Protein AF-A0A6B1FMH9-F1 (afdb_monomer_lite)

pLDDT: mean 88.46, std 8.16, range [58.75, 96.88]

Secondary structure (DSSP, 8-state):
-HHHHHHHHT--GGGEEEEEE--SS-SSEEEEEEETTEEEEEEE-TTS-TTHHHHHHHHHHHH--

Structure (mmCIF, N/CA/C/O backbone):
data_AF-A0A6B1FMH9-F1
#
_entry.id   AF-A0A6B1FMH9-F1
#
loop_
_atom_site.group_PDB
_atom_site.id
_atom_site.type_symbol
_atom_site.label_atom_id
_atom_site.label_alt_id
_atom_site.label_comp_id
_atom_site.label_asym_id
_atom_site.label_entity_id
_atom_site.label_seq_id
_atom_site.pdbx_PDB_ins_code
_atom_site.Cartn_x
_atom_site.Cartn_y
_atom_site.Cartn_z
_atom_site.occupancy
_atom_site.B_iso_or_equiv
_atom_site.auth_seq_id
_atom_site.auth_comp_id
_atom_site.auth_asym_id
_atom_site.auth_atom_id
_atom_site.pdbx_PDB_model_num
ATOM 1 N N . MET A 1 1 ? -3.241 7.771 -3.187 1.00 73.00 1 MET A N 1
ATOM 2 C CA . MET A 1 1 ? -2.876 6.485 -2.548 1.00 73.00 1 MET A CA 1
ATOM 3 C C . MET A 1 1 ? -3.980 6.004 -1.612 1.00 73.00 1 MET A C 1
ATOM 5 O O . MET A 1 1 ? -4.722 5.132 -2.037 1.00 73.00 1 MET A O 1
ATOM 9 N N . LEU A 1 2 ? -4.187 6.599 -0.428 1.00 74.69 2 LEU A N 1
ATOM 10 C CA . LEU A 1 2 ? -5.292 6.201 0.470 1.00 74.69 2 LEU A CA 1
ATOM 11 C C . LEU A 1 2 ? -6.678 6.308 -0.187 1.00 74.69 2 LEU A C 1
ATOM 13 O O . LEU A 1 2 ? -7.520 5.443 0.004 1.00 74.69 2 LEU A O 1
ATOM 17 N N . GLU A 1 3 ? -6.902 7.317 -1.027 1.00 82.06 3 GLU A N 1
ATOM 18 C CA . GLU A 1 3 ? -8.152 7.463 -1.783 1.00 82.06 3 GLU A CA 1
ATOM 19 C C . GLU A 1 3 ? -8.399 6.317 -2.780 1.00 82.06 3 GLU A C 1
ATOM 21 O O . GLU A 1 3 ? -9.516 5.823 -2.906 1.00 82.06 3 GLU A O 1
ATOM 26 N N . SER A 1 4 ? -7.345 5.830 -3.438 1.00 81.94 4 SER A N 1
ATOM 27 C CA . SER A 1 4 ? -7.427 4.678 -4.339 1.00 81.94 4 SER A CA 1
ATOM 28 C C . SER A 1 4 ? -7.780 3.405 -3.566 1.00 81.94 4 SER A C 1
ATOM 30 O O . SER A 1 4 ? -8.641 2.649 -3.999 1.00 81.94 4 SER A O 1
ATOM 32 N N . VAL A 1 5 ? -7.179 3.208 -2.387 1.00 83.75 5 VAL A N 1
ATOM 33 C CA . VAL A 1 5 ? -7.490 2.082 -1.488 1.00 83.75 5 VAL A CA 1
ATOM 34 C C . VAL A 1 5 ? -8.946 2.138 -1.028 1.00 83.75 5 VAL A C 1
ATOM 36 O O . VAL A 1 5 ? -9.660 1.143 -1.118 1.00 83.75 5 VAL A O 1
ATOM 39 N N . ARG A 1 6 ? -9.413 3.319 -0.611 1.00 87.94 6 ARG A N 1
ATOM 40 C CA . ARG A 1 6 ? -10.808 3.565 -0.221 1.00 87.94 6 ARG A CA 1
ATOM 41 C C . ARG A 1 6 ? -11.790 3.166 -1.304 1.00 87.94 6 ARG A C 1
ATOM 43 O O . ARG A 1 6 ? -12.736 2.434 -1.034 1.00 87.94 6 ARG A O 1
ATOM 50 N N . ARG A 1 7 ? -11.539 3.615 -2.533 1.00 86.81 7 ARG A N 1
ATOM 51 C CA . ARG A 1 7 ? -12.402 3.316 -3.674 1.00 86.81 7 ARG A CA 1
ATOM 52 C C . ARG A 1 7 ? -12.427 1.824 -3.993 1.00 86.81 7 ARG A C 1
ATOM 54 O O . ARG A 1 7 ? -13.505 1.287 -4.216 1.00 86.81 7 ARG A O 1
ATOM 61 N N . SER A 1 8 ? -11.267 1.168 -3.992 1.00 85.00 8 SER A N 1
ATOM 62 C CA . SER A 1 8 ? -11.162 -0.258 -4.319 1.00 85.00 8 SER A CA 1
ATOM 63 C C . SER A 1 8 ? -11.784 -1.169 -3.261 1.00 85.00 8 SER A C 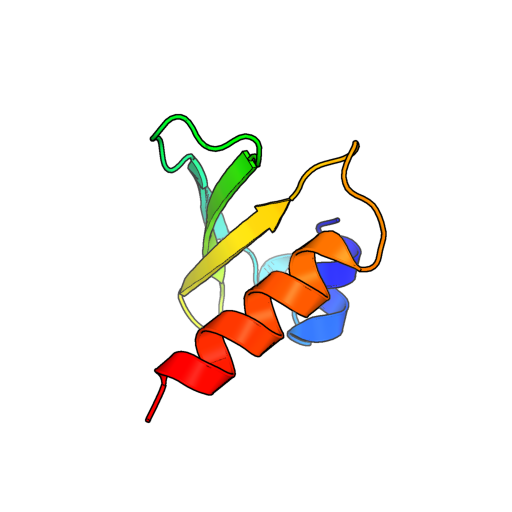1
ATOM 65 O O . SER A 1 8 ? -12.308 -2.219 -3.611 1.00 85.00 8 SER A O 1
ATOM 67 N N . LEU A 1 9 ? -11.737 -0.776 -1.985 1.00 84.75 9 LEU A N 1
ATOM 68 C CA . LEU A 1 9 ? -12.284 -1.563 -0.873 1.00 84.75 9 LEU A CA 1
ATOM 69 C C . LEU A 1 9 ? -13.702 -1.135 -0.457 1.00 84.75 9 LEU A C 1
ATOM 71 O O . LEU A 1 9 ? -14.289 -1.758 0.420 1.00 84.75 9 LEU A O 1
ATOM 75 N N . GLY A 1 10 ? -14.255 -0.073 -1.055 1.00 88.31 10 GLY A N 1
ATOM 76 C CA . GLY A 1 10 ? -15.555 0.481 -0.665 1.00 88.31 10 GLY A CA 1
ATOM 77 C C . GLY A 1 10 ? -15.573 1.103 0.738 1.00 88.31 10 GLY A C 1
ATOM 78 O O . GLY A 1 10 ? -16.633 1.180 1.351 1.00 88.31 10 GLY A O 1
ATOM 79 N N . LEU A 1 11 ? -14.415 1.539 1.247 1.00 86.69 11 LEU A N 1
ATOM 80 C CA . LEU A 1 11 ? -14.232 1.997 2.627 1.00 86.69 11 LEU A CA 1
ATOM 81 C C . LEU A 1 11 ? -14.298 3.526 2.768 1.00 86.69 11 LEU A C 1
ATOM 83 O O . LEU A 1 11 ? -13.738 4.295 1.972 1.00 86.69 11 LEU A O 1
ATOM 87 N N . GLN A 1 12 ? -14.932 3.975 3.844 1.00 88.56 12 GLN A N 1
ATOM 88 C CA . GLN A 1 12 ? -14.967 5.360 4.302 1.00 88.56 12 GLN A CA 1
ATOM 89 C C . GLN A 1 12 ? -13.749 5.675 5.180 1.00 88.56 12 GLN A C 1
ATOM 91 O O . GLN A 1 12 ? -13.088 4.762 5.662 1.00 88.56 12 GLN A O 1
ATOM 96 N N . PRO A 1 13 ? -13.393 6.957 5.408 1.00 86.06 13 PRO A N 1
ATOM 97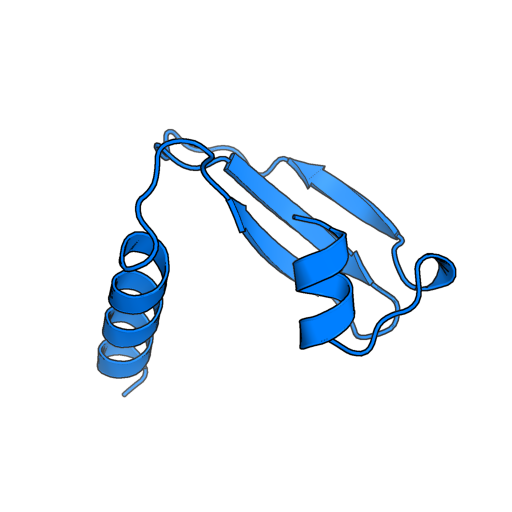 C CA . PRO A 1 13 ? -12.194 7.281 6.179 1.00 86.06 13 PRO A CA 1
ATOM 98 C C . PRO A 1 13 ? -12.307 6.802 7.632 1.00 86.06 13 PRO A C 1
ATOM 100 O O . PRO A 1 13 ? -11.299 6.444 8.226 1.00 86.06 13 PRO A O 1
ATOM 103 N N . ALA A 1 14 ? -13.530 6.753 8.171 1.00 88.50 14 ALA A N 1
ATOM 104 C CA . ALA A 1 14 ? -13.824 6.217 9.495 1.00 88.50 14 ALA A CA 1
ATOM 105 C C . ALA A 1 14 ? -13.564 4.705 9.610 1.00 88.50 14 ALA A C 1
ATOM 107 O O . ALA A 1 14 ? -13.397 4.210 10.719 1.00 88.50 14 ALA A O 1
ATOM 108 N N . ASP A 1 15 ? -13.488 3.987 8.486 1.00 90.75 15 ASP A N 1
ATOM 109 C CA . ASP A 1 15 ? -13.216 2.551 8.477 1.00 90.75 15 ASP A CA 1
ATOM 110 C C . ASP A 1 15 ? -11.714 2.241 8.543 1.00 90.75 15 ASP A C 1
ATOM 112 O O . ASP A 1 15 ? -11.349 1.071 8.614 1.00 90.75 15 ASP A O 1
ATOM 116 N N . PHE A 1 16 ? -10.830 3.245 8.495 1.00 89.94 16 PHE A N 1
ATOM 117 C CA . PHE A 1 16 ? -9.384 3.040 8.609 1.00 89.94 16 PHE A CA 1
ATOM 118 C C . PHE A 1 16 ? -8.954 3.132 10.067 1.00 89.94 16 PHE A C 1
ATOM 120 O O . PHE A 1 16 ? -9.194 4.130 10.744 1.00 89.94 16 PHE A O 1
ATOM 127 N N . GLY A 1 17 ? -8.280 2.082 10.524 1.00 90.12 17 GLY A N 1
ATOM 128 C CA . GLY A 1 17 ? -7.619 2.038 11.815 1.00 90.12 17 GLY A CA 1
ATOM 129 C C . GLY A 1 17 ? -6.123 2.301 11.685 1.00 90.12 17 GLY A C 1
ATOM 130 O O . GLY A 1 17 ? -5.659 3.162 10.937 1.00 90.12 17 GLY A O 1
ATOM 131 N N . GLU A 1 18 ? -5.349 1.540 12.448 1.00 93.12 18 GLU A N 1
ATOM 132 C CA . GLU A 1 18 ? -3.901 1.681 12.512 1.00 93.12 18 GLU A CA 1
ATOM 133 C C . GLU A 1 18 ? -3.206 1.206 11.223 1.00 93.12 18 GLU A C 1
ATOM 135 O O . GLU A 1 18 ? -3.531 0.156 10.663 1.00 93.12 18 GLU A O 1
ATOM 140 N N . ALA A 1 19 ? -2.187 1.952 10.792 1.00 92.94 19 ALA A N 1
ATOM 141 C CA . ALA A 1 19 ? -1.253 1.539 9.753 1.00 92.94 19 ALA A CA 1
ATOM 142 C C . ALA A 1 19 ? 0.124 1.287 10.378 1.00 92.94 19 ALA A C 1
ATOM 144 O O . ALA A 1 19 ? 0.780 2.219 10.846 1.00 92.94 19 ALA A O 1
ATOM 145 N N . ARG A 1 20 ? 0.579 0.031 10.375 1.00 94.38 20 ARG A N 1
ATOM 146 C CA . ARG A 1 20 ? 1.888 -0.357 10.915 1.00 94.38 20 ARG A CA 1
ATOM 147 C C . ARG A 1 20 ? 2.877 -0.610 9.781 1.00 94.38 20 ARG A C 1
ATOM 149 O O . ARG A 1 20 ? 2.612 -1.494 8.963 1.00 94.38 20 ARG A O 1
ATOM 156 N N . PRO A 1 21 ? 4.014 0.105 9.725 1.00 91.81 21 PRO A N 1
ATOM 157 C CA . PRO A 1 21 ? 5.093 -0.225 8.804 1.00 91.81 21 PRO A CA 1
ATOM 158 C C . PRO A 1 21 ? 5.515 -1.680 8.977 1.00 91.81 21 PRO A C 1
ATOM 160 O O . PRO A 1 21 ? 5.720 -2.143 10.100 1.00 91.81 21 PRO A O 1
ATOM 163 N N . VAL A 1 22 ? 5.658 -2.393 7.866 1.00 91.50 22 VAL A N 1
ATOM 164 C CA . VAL A 1 22 ? 6.273 -3.721 7.861 1.00 91.50 22 VAL A CA 1
ATOM 165 C C . VAL A 1 22 ? 7.615 -3.618 7.146 1.00 91.50 22 VAL A C 1
ATOM 167 O O . VAL A 1 22 ? 7.713 -3.058 6.055 1.00 91.50 22 VAL A O 1
ATOM 170 N N . GLY A 1 23 ? 8.672 -4.055 7.832 1.00 76.19 23 GLY A N 1
ATOM 171 C CA . GLY A 1 23 ? 10.052 -3.919 7.370 1.00 76.19 23 GLY A CA 1
ATOM 172 C C . GLY A 1 23 ? 10.516 -5.053 6.451 1.00 76.19 23 GLY A C 1
ATOM 173 O O . GLY A 1 23 ? 9.795 -6.015 6.202 1.00 76.19 23 GLY A O 1
ATOM 174 N N . GLY A 1 24 ? 11.765 -4.933 5.994 1.00 61.19 24 GLY A N 1
ATOM 175 C CA . GLY A 1 24 ? 12.418 -5.814 5.019 1.00 61.19 24 GLY A CA 1
ATOM 176 C C . GLY A 1 24 ? 12.719 -5.032 3.741 1.00 61.19 24 GLY A C 1
ATOM 177 O O . GLY A 1 24 ? 11.837 -4.326 3.270 1.00 61.19 24 GLY A O 1
ATOM 178 N N . GLY A 1 25 ? 13.960 -5.102 3.235 1.00 58.75 25 GLY A N 1
ATOM 179 C CA . GLY A 1 25 ? 14.568 -4.244 2.193 1.00 58.75 25 GLY A CA 1
ATOM 180 C C . GLY A 1 25 ? 13.916 -4.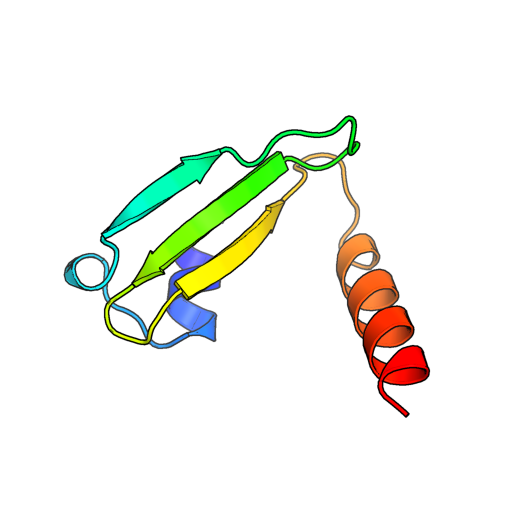258 0.803 1.00 58.75 25 GLY A C 1
ATOM 181 O O . GLY A 1 25 ? 14.589 -4.429 -0.210 1.00 58.75 25 GLY A O 1
ATOM 182 N N . CYS A 1 26 ? 12.601 -4.090 0.745 1.00 65.81 26 CYS A N 1
ATOM 183 C CA . CYS A 1 26 ? 11.823 -3.955 -0.463 1.00 65.81 26 CYS A CA 1
ATOM 184 C C . CYS A 1 26 ? 12.008 -2.541 -1.018 1.00 65.81 26 CYS A C 1
ATOM 186 O O . CYS A 1 26 ? 11.976 -1.556 -0.286 1.00 65.81 26 CYS A O 1
ATOM 188 N N . ILE A 1 27 ? 12.123 -2.434 -2.340 1.00 86.31 27 ILE A N 1
ATOM 189 C CA . ILE A 1 27 ? 12.085 -1.152 -3.059 1.00 86.31 27 ILE A CA 1
ATOM 190 C C . ILE A 1 27 ? 10.732 -0.426 -2.931 1.00 86.31 27 ILE A C 1
ATOM 192 O O . ILE A 1 27 ? 10.604 0.712 -3.370 1.00 86.31 27 ILE A O 1
ATOM 196 N N . ASN A 1 28 ? 9.723 -1.082 -2.350 1.00 89.69 28 ASN A N 1
ATOM 197 C CA . ASN A 1 28 ? 8.395 -0.536 -2.111 1.00 89.69 28 ASN A CA 1
ATOM 198 C C . ASN A 1 28 ? 8.194 -0.267 -0.620 1.00 89.69 28 ASN A C 1
ATOM 200 O O . ASN A 1 28 ? 8.654 -1.032 0.227 1.00 89.69 28 ASN A O 1
ATOM 204 N N . HIS A 1 29 ? 7.420 0.766 -0.306 1.00 90.75 29 HIS A N 1
ATOM 205 C CA . HIS A 1 29 ? 6.883 0.929 1.036 1.00 90.75 29 HIS A CA 1
ATOM 206 C C . HIS A 1 29 ? 5.799 -0.122 1.287 1.00 90.75 29 HIS A C 1
ATOM 208 O O . HIS A 1 29 ? 5.037 -0.457 0.375 1.00 90.75 29 HIS A O 1
ATOM 214 N N . GLY A 1 30 ? 5.727 -0.622 2.520 1.00 92.19 30 GLY A N 1
ATOM 215 C CA . GLY A 1 30 ? 4.763 -1.634 2.937 1.00 92.19 30 GLY A CA 1
ATOM 216 C C . GLY A 1 30 ? 4.197 -1.338 4.322 1.00 92.19 30 GLY A C 1
ATOM 217 O O . GLY A 1 30 ? 4.946 -1.015 5.247 1.00 92.19 30 GLY A O 1
ATOM 218 N N . VAL A 1 31 ? 2.880 -1.470 4.478 1.00 93.50 31 VAL A N 1
ATOM 219 C CA . VAL A 1 31 ? 2.202 -1.405 5.784 1.00 93.50 31 VAL A CA 1
ATOM 220 C C . VAL A 1 31 ? 1.194 -2.542 5.936 1.00 93.50 31 VAL A C 1
ATOM 222 O O . VAL A 1 31 ? 0.567 -2.956 4.958 1.00 93.50 31 VAL A O 1
ATOM 225 N N . ARG A 1 32 ? 0.989 -3.002 7.173 1.00 94.38 32 ARG A N 1
ATOM 226 C CA . ARG A 1 32 ? -0.258 -3.663 7.577 1.00 94.38 32 ARG A CA 1
ATOM 227 C C . ARG A 1 32 ? -1.264 -2.572 7.920 1.00 94.38 32 ARG A C 1
ATOM 229 O O . ARG A 1 32 ? -0.996 -1.748 8.793 1.00 94.38 32 ARG A O 1
ATOM 236 N N . LEU A 1 33 ? -2.394 -2.572 7.233 1.00 93.12 33 LEU A N 1
ATOM 237 C CA . LEU A 1 33 ? -3.469 -1.606 7.384 1.00 93.12 33 LEU A CA 1
ATOM 238 C C . LEU A 1 33 ? -4.681 -2.289 8.009 1.00 93.12 33 LEU A C 1
ATOM 240 O O . LEU A 1 33 ? -5.290 -3.148 7.374 1.00 93.12 33 LEU A O 1
ATOM 244 N N . ALA A 1 34 ? -5.018 -1.905 9.236 1.00 94.38 34 ALA A N 1
ATOM 245 C CA . ALA A 1 34 ? -6.246 -2.344 9.879 1.00 94.38 34 ALA A CA 1
ATOM 246 C C . ALA A 1 34 ? -7.431 -1.544 9.329 1.00 94.38 34 ALA A C 1
ATOM 248 O O . ALA A 1 34 ? -7.371 -0.312 9.242 1.00 94.38 34 ALA A O 1
ATOM 249 N N . THR A 1 35 ? -8.512 -2.232 8.970 1.00 91.38 35 THR A N 1
ATOM 250 C CA . THR A 1 35 ? -9.750 -1.596 8.509 1.00 91.38 35 THR A CA 1
ATOM 251 C C . THR A 1 35 ? -10.989 -2.262 9.102 1.00 91.38 35 THR A C 1
ATOM 253 O O . THR A 1 35 ? -10.918 -3.380 9.614 1.00 91.38 35 THR A O 1
ATOM 256 N N . GLY A 1 36 ? -12.148 -1.613 8.972 1.00 88.69 36 GLY A N 1
ATOM 257 C CA . GLY A 1 36 ? -13.448 -2.186 9.337 1.00 88.69 36 GLY A CA 1
ATOM 258 C C . GLY A 1 36 ? -13.824 -3.454 8.555 1.00 88.69 36 GLY A C 1
ATOM 259 O O . GLY A 1 36 ? -14.639 -4.236 9.033 1.00 88.69 36 GLY A O 1
ATOM 260 N N . ALA A 1 37 ? -13.205 -3.697 7.393 1.00 87.56 37 ALA A N 1
ATOM 261 C CA . ALA A 1 37 ? -13.395 -4.910 6.589 1.00 87.56 37 ALA A CA 1
ATOM 262 C C . ALA A 1 37 ? -12.327 -5.993 6.846 1.00 87.56 37 ALA A C 1
ATOM 264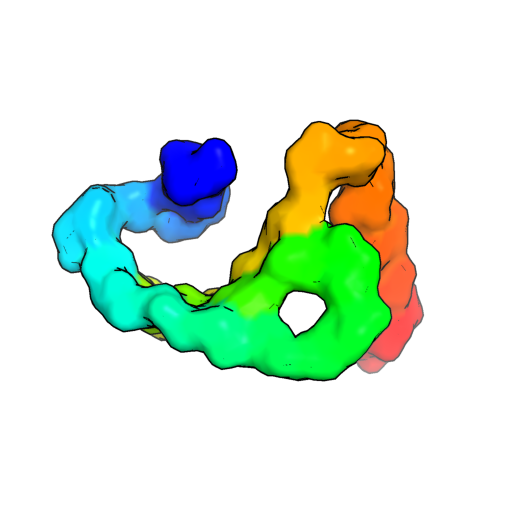 O O . ALA A 1 37 ? -12.310 -7.015 6.162 1.00 87.56 37 ALA A O 1
ATOM 265 N N . GLY A 1 38 ? -11.434 -5.775 7.817 1.00 91.12 38 GLY A N 1
ATOM 266 C CA . GLY A 1 38 ? -10.304 -6.650 8.121 1.00 91.12 38 GLY A CA 1
ATOM 267 C C . GLY A 1 38 ? -8.951 -6.008 7.819 1.00 91.12 38 GLY A C 1
ATOM 268 O O . GLY A 1 38 ? -8.845 -4.814 7.529 1.00 91.12 38 GLY A O 1
ATOM 269 N N . ASP A 1 39 ? -7.900 -6.817 7.908 1.00 93.62 39 ASP A N 1
ATOM 270 C CA . ASP A 1 39 ? -6.526 -6.362 7.725 1.00 93.62 39 ASP A CA 1
ATOM 271 C C . ASP A 1 39 ? -6.043 -6.549 6.288 1.00 93.62 39 ASP A C 1
ATOM 273 O O . ASP A 1 39 ? -6.216 -7.608 5.686 1.00 93.62 39 ASP A O 1
ATOM 277 N N . PHE A 1 40 ? -5.343 -5.539 5.777 1.00 92.44 40 PHE A N 1
ATOM 278 C CA . PHE A 1 40 ? -4.766 -5.540 4.438 1.00 92.44 40 PHE A CA 1
ATOM 279 C C . PHE A 1 40 ? -3.254 -5.321 4.485 1.00 92.44 40 PHE A C 1
ATOM 281 O O . PHE A 1 40 ? -2.745 -4.547 5.296 1.00 92.44 40 PHE A O 1
ATOM 288 N N . PHE A 1 41 ? -2.524 -5.958 3.570 1.00 92.12 41 PHE A N 1
ATOM 289 C CA . PHE A 1 41 ? -1.138 -5.598 3.277 1.00 92.12 41 PHE A CA 1
ATOM 290 C C . PHE A 1 41 ? -1.114 -4.627 2.095 1.00 92.12 41 PHE A C 1
ATOM 292 O O . PHE A 1 41 ? -1.518 -4.976 0.987 1.00 92.12 41 PHE A O 1
ATOM 299 N N . LEU A 1 42 ? -0.662 -3.396 2.336 1.00 91.19 42 LEU A N 1
ATOM 300 C CA . LEU A 1 42 ? -0.627 -2.336 1.331 1.00 91.19 42 LEU A CA 1
ATOM 301 C C . LEU A 1 42 ? 0.813 -2.050 0.913 1.00 91.19 42 LEU A C 1
ATOM 303 O O . LEU A 1 42 ? 1.639 -1.683 1.750 1.00 91.19 42 LEU A O 1
ATOM 307 N N . LYS A 1 43 ? 1.079 -2.137 -0.394 1.00 91.19 43 LYS A N 1
ATOM 308 C CA . LYS A 1 43 ? 2.342 -1.721 -1.015 1.00 91.19 43 LYS A CA 1
ATOM 309 C C . LYS A 1 43 ? 2.146 -0.459 -1.849 1.00 91.19 43 LYS A C 1
ATOM 311 O O . LYS A 1 43 ? 1.139 -0.324 -2.541 1.00 91.19 43 LYS A O 1
ATOM 316 N N . TRP A 1 44 ? 3.122 0.445 -1.827 1.00 90.12 44 TRP A N 1
ATOM 317 C CA . TRP A 1 44 ? 3.173 1.570 -2.763 1.00 90.12 44 TRP A CA 1
ATOM 318 C C . TRP A 1 44 ? 4.606 1.994 -3.064 1.00 90.12 44 TRP A C 1
ATOM 320 O O . TRP A 1 44 ? 5.527 1.789 -2.272 1.00 90.12 44 TRP A O 1
ATOM 330 N N . ASN A 1 45 ? 4.783 2.622 -4.221 1.00 91.25 45 ASN A N 1
ATOM 331 C CA . ASN A 1 45 ? 6.054 3.173 -4.656 1.00 91.25 45 ASN A CA 1
ATOM 332 C C . ASN A 1 45 ? 5.785 4.304 -5.650 1.00 91.25 45 ASN A C 1
ATOM 334 O O . ASN A 1 45 ? 5.222 4.068 -6.713 1.00 91.25 45 ASN A O 1
ATOM 338 N N . SER A 1 46 ? 6.165 5.536 -5.304 1.00 89.12 46 SER A N 1
ATOM 339 C CA . SER A 1 46 ? 5.940 6.715 -6.155 1.00 89.12 46 SER A CA 1
ATOM 340 C C . SER A 1 46 ? 6.806 6.736 -7.417 1.00 89.12 46 SER A C 1
ATOM 342 O O . SER A 1 46 ? 6.569 7.553 -8.301 1.00 89.12 46 SER A O 1
ATOM 344 N N . ARG A 1 47 ? 7.810 5.855 -7.499 1.00 91.75 47 ARG A N 1
ATOM 345 C CA . ARG A 1 47 ? 8.711 5.708 -8.649 1.00 91.75 47 ARG A CA 1
ATOM 346 C C . ARG A 1 47 ? 8.347 4.519 -9.538 1.00 91.75 47 ARG A C 1
ATOM 348 O O . ARG A 1 47 ? 8.999 4.326 -10.559 1.00 91.75 47 ARG A O 1
ATOM 3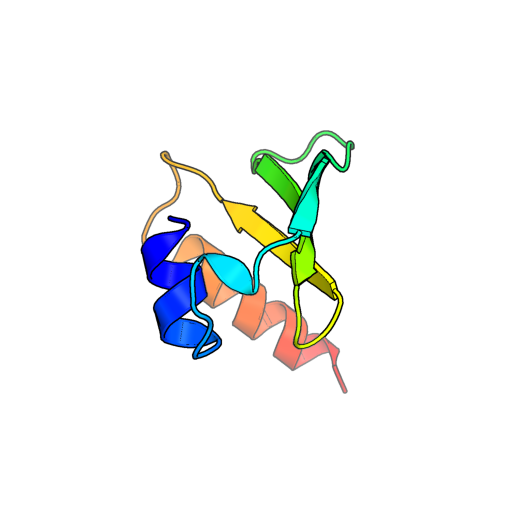55 N N . ALA A 1 48 ? 7.372 3.703 -9.136 1.00 90.00 48 ALA A N 1
ATOM 356 C CA . ALA A 1 48 ? 6.929 2.554 -9.911 1.00 90.00 48 ALA A CA 1
ATOM 357 C C . ALA A 1 48 ? 6.007 2.993 -11.055 1.00 90.00 48 ALA A C 1
ATOM 359 O O . ALA A 1 48 ? 5.186 3.894 -10.886 1.00 90.00 48 ALA A O 1
ATOM 360 N N . ASP A 1 49 ? 6.136 2.341 -12.212 1.00 93.25 49 ASP A N 1
ATOM 361 C CA . ASP A 1 49 ? 5.202 2.531 -13.321 1.00 93.25 49 ASP A CA 1
ATOM 362 C C . ASP A 1 49 ? 3.857 1.823 -13.066 1.00 93.25 49 ASP A C 1
ATOM 364 O O . ASP A 1 49 ? 3.725 0.981 -12.175 1.00 93.25 49 ASP A O 1
ATOM 368 N N . GLU A 1 50 ? 2.841 2.155 -13.865 1.00 85.75 50 GLU A N 1
ATOM 369 C CA . GLU A 1 50 ? 1.469 1.647 -13.705 1.00 85.75 50 GLU A CA 1
ATOM 370 C C . GLU A 1 50 ? 1.345 0.121 -13.844 1.00 85.75 50 GLU A C 1
ATOM 372 O O . GLU A 1 50 ? 0.398 -0.481 -13.335 1.00 85.75 50 GLU A O 1
ATOM 377 N N . ARG A 1 51 ? 2.292 -0.533 -14.526 1.00 93.81 51 ARG A N 1
ATOM 378 C CA . ARG A 1 51 ? 2.278 -1.985 -14.745 1.00 93.81 51 ARG A CA 1
ATOM 379 C C . ARG A 1 51 ? 2.970 -2.736 -13.618 1.00 93.81 51 ARG A C 1
ATOM 381 O O . ARG A 1 51 ? 2.726 -3.931 -13.476 1.00 93.81 51 ARG A O 1
ATOM 388 N N . PHE A 1 52 ? 3.801 -2.060 -12.829 1.00 93.50 52 PHE A N 1
ATOM 389 C CA . PHE A 1 52 ? 4.656 -2.670 -11.816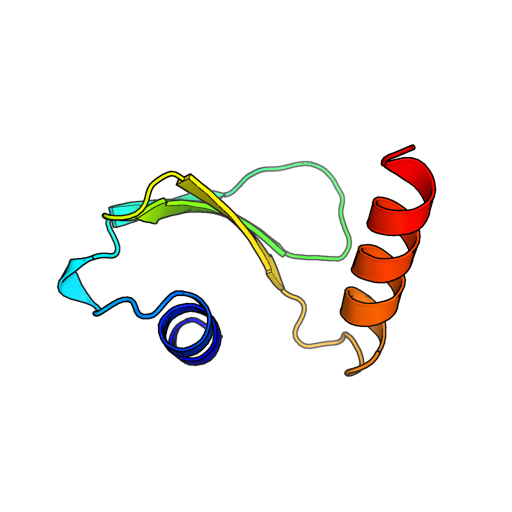 1.00 93.50 52 PHE A CA 1
ATOM 390 C C . PHE A 1 52 ? 3.875 -3.590 -10.863 1.00 93.50 52 PHE A C 1
ATOM 392 O O . PHE A 1 52 ? 4.148 -4.786 -10.786 1.00 93.50 52 PHE A O 1
ATOM 399 N N . PHE A 1 53 ? 2.846 -3.061 -10.191 1.00 92.00 53 PHE A N 1
ATOM 400 C CA . PHE A 1 53 ? 2.028 -3.853 -9.264 1.00 92.00 53 PHE A CA 1
ATOM 401 C C . PHE A 1 53 ? 1.038 -4.784 -9.973 1.00 92.00 53 PHE A C 1
ATOM 403 O O . PHE A 1 53 ? 0.642 -5.794 -9.397 1.00 92.00 53 PHE A O 1
ATOM 410 N N . ARG A 1 54 ? 0.662 -4.485 -11.225 1.00 93.44 54 ARG A N 1
ATOM 411 C CA . ARG A 1 54 ? -0.174 -5.382 -12.033 1.00 93.44 54 ARG A CA 1
ATOM 412 C C . ARG A 1 54 ? 0.562 -6.690 -12.330 1.00 93.44 54 ARG A C 1
ATOM 414 O O . ARG A 1 54 ? 0.002 -7.752 -12.101 1.00 93.44 54 ARG A O 1
ATOM 421 N N . ILE A 1 55 ? 1.820 -6.607 -12.764 1.00 95.38 55 ILE A N 1
ATOM 422 C CA . ILE A 1 55 ? 2.661 -7.784 -13.037 1.00 95.38 55 ILE A CA 1
ATOM 423 C C . ILE A 1 55 ? 2.901 -8.585 -11.752 1.00 95.38 55 ILE A C 1
ATOM 425 O O . ILE A 1 55 ? 2.840 -9.810 -11.773 1.00 95.38 55 ILE A O 1
ATOM 429 N N . GLU A 1 56 ? 3.138 -7.911 -10.620 1.00 93.69 56 GLU A N 1
ATOM 430 C CA . GLU A 1 56 ? 3.271 -8.596 -9.329 1.00 93.69 56 GLU A CA 1
ATOM 431 C C . GLU A 1 56 ? 1.996 -9.379 -8.964 1.00 93.69 56 GLU A C 1
ATOM 433 O O . GLU A 1 56 ? 2.084 -10.545 -8.578 1.00 93.69 56 GLU A O 1
ATOM 438 N N . ALA A 1 57 ? 0.815 -8.775 -9.132 1.00 93.38 57 ALA A N 1
ATOM 439 C CA . ALA A 1 57 ? -0.463 -9.440 -8.878 1.00 93.38 57 ALA A CA 1
ATOM 440 C C . ALA A 1 57 ? -0.704 -10.633 -9.821 1.00 93.38 57 ALA A C 1
ATOM 442 O O . ALA A 1 57 ? -1.135 -11.691 -9.363 1.00 93.38 57 ALA A O 1
ATOM 443 N N . GLU A 1 58 ? -0.386 -10.490 -11.111 1.00 95.75 58 GLU A N 1
ATOM 444 C CA . GLU A 1 58 ? -0.451 -11.579 -12.098 1.00 95.75 58 GLU A CA 1
ATOM 445 C C . GLU A 1 58 ? 0.475 -12.745 -11.710 1.00 95.75 58 GLU A C 1
ATOM 447 O O . GLU A 1 58 ? 0.060 -13.903 -11.744 1.00 95.75 58 GLU A O 1
ATOM 452 N N . GLY A 1 59 ? 1.705 -12.449 -11.278 1.00 96.06 59 GLY A N 1
ATOM 453 C CA . GLY A 1 59 ? 2.659 -13.459 -10.817 1.00 96.06 59 GLY A CA 1
ATOM 454 C C . GLY A 1 59 ? 2.187 -14.202 -9.565 1.00 96.06 59 GLY A C 1
ATOM 455 O O . GLY A 1 59 ? 2.280 -15.426 -9.509 1.00 96.06 59 GLY A O 1
ATOM 456 N N . LEU A 1 60 ? 1.630 -13.488 -8.580 1.00 94.75 60 LEU A N 1
ATOM 457 C CA . LEU A 1 60 ? 1.040 -14.111 -7.389 1.00 94.75 60 LEU A CA 1
ATOM 458 C C . LEU A 1 60 ? -0.156 -15.001 -7.744 1.00 94.75 60 LEU A C 1
ATOM 460 O O . LEU A 1 60 ? -0.258 -16.107 -7.220 1.00 94.75 60 LEU A O 1
ATOM 464 N N . ALA A 1 61 ? -1.027 -14.555 -8.653 1.00 96.25 61 ALA A N 1
ATOM 465 C CA . ALA A 1 61 ? -2.157 -15.354 -9.122 1.00 96.25 61 ALA A CA 1
ATOM 466 C C . ALA A 1 61 ? -1.696 -16.633 -9.840 1.00 96.25 61 ALA A C 1
ATOM 468 O O . ALA A 1 61 ? -2.269 -17.695 -9.619 1.00 96.25 61 ALA A O 1
ATOM 469 N N . ALA A 1 62 ? -0.627 -16.556 -10.639 1.00 96.88 62 ALA A N 1
ATOM 470 C CA . ALA A 1 62 ? -0.044 -17.723 -11.300 1.00 96.88 62 ALA A CA 1
ATOM 471 C C . ALA A 1 62 ? 0.549 -18.746 -10.310 1.00 96.88 62 ALA A C 1
ATOM 473 O O . ALA A 1 62 ? 0.560 -19.940 -10.601 1.00 96.88 62 ALA A O 1
ATOM 474 N N . LEU A 1 63 ? 1.031 -18.295 -9.146 1.00 96.62 63 LEU A N 1
ATOM 475 C CA . LEU A 1 63 ? 1.550 -19.162 -8.081 1.00 96.62 63 LEU A CA 1
ATOM 476 C C . LEU A 1 63 ? 0.459 -19.739 -7.171 1.00 96.62 63 LEU A C 1
ATOM 478 O O . LEU A 1 63 ? 0.723 -20.710 -6.468 1.00 96.62 63 LEU A O 1
ATOM 482 N N . ALA A 1 64 ? -0.731 -19.135 -7.149 1.00 93.25 64 ALA A N 1
ATOM 483 C CA . ALA A 1 64 ? -1.794 -19.472 -6.205 1.00 93.25 64 ALA A CA 1
ATOM 484 C C . ALA A 1 64 ? -2.460 -20.841 -6.447 1.00 93.25 64 ALA A C 1
ATOM 486 O O . ALA A 1 64 ? -3.230 -21.244 -5.583 1.00 93.25 64 ALA A O 1
ATOM 487 N N . GLY A 1 65 ? -2.127 -21.519 -7.560 1.00 65.81 65 GLY A N 1
ATOM 488 C CA . GLY A 1 65 ? -2.328 -22.957 -7.813 1.00 65.81 65 GLY A CA 1
ATOM 489 C C . GLY A 1 65 ? -3.644 -23.546 -7.331 1.00 65.81 65 GLY A C 1
ATOM 490 O O . GLY A 1 65 ? -3.619 -24.159 -6.242 1.00 65.81 65 GLY A O 1
#

Sequence (65 aa):
MLESVRRSLGLQPADFGEARPVGGGCINHGVRLATGAGDFFLKWNSRADERFFRIEAEGLAALAG

Foldseek 3Di:
DVVVVCVVVVHDPVQWDDWAWDDDPDQWTWTFTQGVVGIDIDTDDPPDDPCRVVVVVVVVVVVPD

Radius of gyration: 12.9 Å; chains: 1; bounding box: 30×30×27 Å